Protein 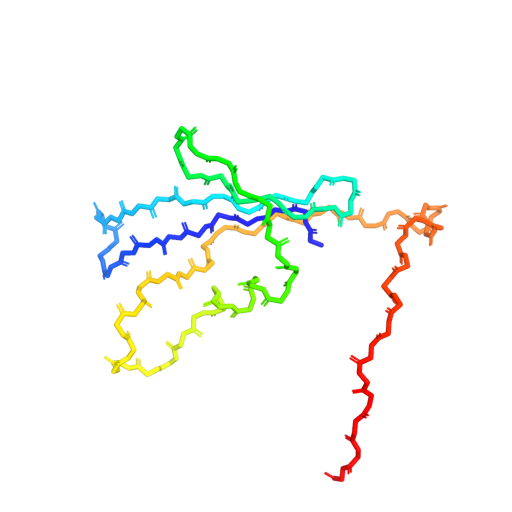AF-A0A3P7NVQ8-F1 (afdb_monomer)

pLDDT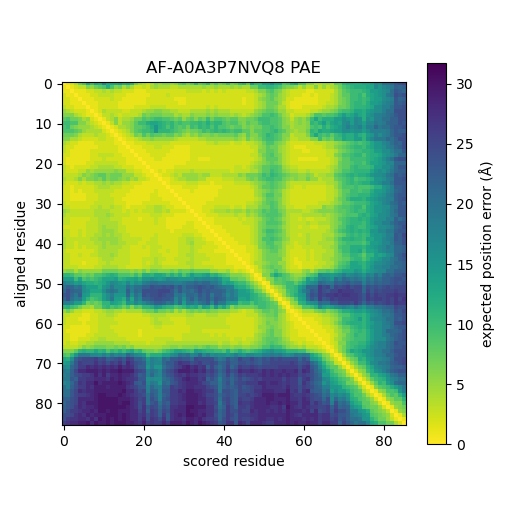: mean 79.0, std 18.84, range [38.44, 96.88]

InterPro domains:
  IPR001394 Peptidase C19, ubiquitin carboxyl-terminal hydrolase [PF00443] (2-65)
  IPR028889 Ubiquitin specific protease UPS, catalytic domain [PS50235] (1-68)
  IPR038765 Papain-like cysteine peptidase superfamily [SSF54001] (2-68)
  IPR050164 Ubiqui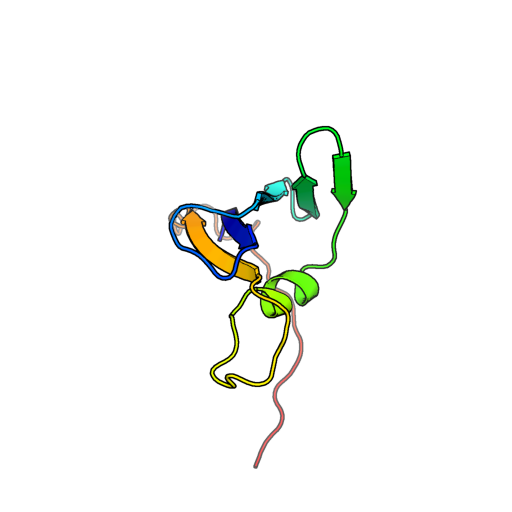tin carboxyl-terminal hydrolases [PTHR24006] (3-69)

Radius of gyration: 15.49 Å; Cα contacts (8 Å, |Δi|>4): 115; chains: 1; bounding box: 38×22×41 Å

Nearest PDB structures (foldseek):
  5cvo-assembly2_E  TM=8.956E-01  e=1.551E-06  Homo sapiens
  5cvm-assembly1_A  TM=9.261E-01  e=5.811E-06  Homo sapiens
  5k1c-assembly1_A  TM=9.416E-01  e=1.931E-05  Homo sapiens
  5l8w-assembly1_A  TM=9.238E-01  e=1.818E-05  Homo sapiens
  5l8h-assembly1_A  TM=9.262E-01  e=2.312E-05  Homo sapiens

Organism: Dibothriocephalus latus (NCBI:txid60516)

Mean predicted aligned error: 10.33 Å

Structure (mmCIF, N/CA/C/O backbone):
data_AF-A0A3P7NVQ8-F1
#
_entry.id   AF-A0A3P7NVQ8-F1
#
loop_
_atom_site.group_PDB
_atom_site.id
_atom_site.type_symbol
_atom_site.label_atom_id
_atom_site.label_alt_id
_atom_site.label_comp_id
_atom_site.label_asym_id
_atom_site.label_entity_id
_atom_site.label_seq_id
_atom_site.pdbx_PDB_ins_code
_atom_site.Cartn_x
_atom_site.Cartn_y
_atom_site.Cartn_z
_atom_site.occupancy
_atom_site.B_iso_or_equiv
_atom_site.auth_seq_id
_atom_site.auth_comp_id
_atom_site.auth_asym_id
_atom_site.auth_atom_id
_atom_site.pdbx_PDB_model_num
ATOM 1 N N . MET A 1 1 ? -5.314 4.181 10.442 1.00 74.38 1 MET A N 1
ATOM 2 C CA . MET A 1 1 ? -5.085 4.365 8.991 1.00 74.38 1 MET A CA 1
ATOM 3 C C . MET A 1 1 ? -6.087 3.502 8.243 1.00 74.38 1 MET A C 1
ATOM 5 O O . MET A 1 1 ? -6.283 2.370 8.673 1.00 74.38 1 MET A O 1
ATOM 9 N N . MET A 1 2 ? -6.753 4.046 7.219 1.00 89.00 2 MET A N 1
ATOM 10 C CA . MET A 1 2 ? -7.803 3.336 6.466 1.00 89.00 2 MET A CA 1
ATOM 11 C C . MET A 1 2 ? -7.363 2.948 5.058 1.00 89.00 2 MET A C 1
ATOM 13 O O . MET A 1 2 ? -7.673 1.849 4.617 1.00 89.00 2 MET A O 1
ATOM 17 N N . ALA A 1 3 ? -6.616 3.812 4.369 1.00 93.56 3 ALA A N 1
ATOM 18 C CA . ALA A 1 3 ? -6.082 3.498 3.050 1.00 93.56 3 ALA A CA 1
ATOM 19 C C . ALA A 1 3 ? -4.798 4.281 2.752 1.00 93.56 3 ALA A C 1
ATOM 21 O O . ALA A 1 3 ? -4.520 5.304 3.386 1.00 93.56 3 ALA A O 1
ATOM 22 N N . VAL A 1 4 ? -4.034 3.812 1.771 1.00 95.19 4 VAL A N 1
ATOM 23 C CA . VAL A 1 4 ? -2.890 4.516 1.187 1.00 95.19 4 VAL A CA 1
ATOM 24 C C . VAL A 1 4 ? -2.831 4.281 -0.309 1.00 95.19 4 VAL A C 1
ATOM 26 O O . VAL A 1 4 ? -3.053 3.172 -0.782 1.00 95.19 4 VAL A O 1
ATOM 29 N N . VAL A 1 5 ? -2.503 5.338 -1.040 1.00 95.50 5 VAL A N 1
ATOM 30 C CA . VAL A 1 5 ? -2.123 5.265 -2.447 1.00 95.50 5 VAL A CA 1
ATOM 31 C C . VAL A 1 5 ? -0.607 5.287 -2.513 1.00 95.50 5 VAL A C 1
ATOM 33 O O . VAL A 1 5 ? 0.034 6.188 -1.961 1.00 95.50 5 VAL A O 1
ATOM 36 N N . VAL A 1 6 ? -0.045 4.294 -3.184 1.00 94.56 6 VAL A N 1
ATOM 37 C CA . VAL A 1 6 ? 1.388 4.152 -3.422 1.00 94.56 6 VAL A CA 1
ATOM 38 C C . VAL A 1 6 ? 1.667 4.560 -4.856 1.00 94.56 6 VAL A C 1
ATOM 40 O O . VAL A 1 6 ? 0.973 4.132 -5.776 1.00 94.56 6 VAL A O 1
ATOM 43 N N . HIS A 1 7 ? 2.690 5.388 -5.033 1.00 93.25 7 HIS A N 1
ATOM 44 C CA . HIS A 1 7 ? 3.266 5.674 -6.339 1.00 93.25 7 HIS A CA 1
ATOM 45 C C . HIS A 1 7 ? 4.443 4.735 -6.563 1.00 93.25 7 HIS A C 1
ATOM 47 O O . HIS A 1 7 ? 5.376 4.742 -5.764 1.00 93.25 7 HIS A O 1
ATOM 53 N N . SER A 1 8 ? 4.392 3.954 -7.637 1.00 89.81 8 SER A N 1
ATOM 54 C CA . SER A 1 8 ? 5.482 3.125 -8.140 1.00 89.81 8 SER A CA 1
ATOM 55 C C . SER A 1 8 ? 6.096 3.803 -9.360 1.00 89.81 8 SER A C 1
ATOM 57 O O . SER A 1 8 ? 5.593 3.709 -10.480 1.00 89.81 8 SER A O 1
ATOM 59 N N . GLY A 1 9 ? 7.172 4.558 -9.167 1.00 85.56 9 GLY A N 1
ATOM 60 C CA . GLY A 1 9 ? 7.851 5.210 -10.282 1.00 85.56 9 GLY A CA 1
ATOM 61 C C . GLY A 1 9 ? 8.934 6.181 -9.853 1.00 85.56 9 GLY A C 1
ATOM 62 O O . GLY A 1 9 ? 8.781 6.939 -8.901 1.00 85.56 9 GLY A O 1
ATOM 63 N N . SER A 1 10 ? 10.045 6.186 -10.586 1.00 77.75 10 SER A N 1
ATOM 64 C CA . SER A 1 10 ? 11.174 7.088 -10.328 1.00 77.75 10 SER A CA 1
ATOM 65 C C . SER A 1 10 ? 10.925 8.524 -10.801 1.00 77.75 10 SER A C 1
ATOM 67 O O . SER A 1 10 ? 11.653 9.436 -10.415 1.00 77.75 10 SER A O 1
ATOM 69 N N . GLY A 1 11 ? 9.911 8.743 -11.646 1.00 75.50 11 GLY A N 1
ATOM 70 C CA . GLY A 1 11 ? 9.539 10.054 -12.168 1.00 75.50 11 GLY A CA 1
ATOM 71 C C . GLY A 1 11 ? 8.224 10.572 -11.588 1.00 75.50 11 GLY A C 1
ATOM 72 O O . GLY A 1 11 ? 7.307 9.807 -11.307 1.00 75.50 11 GLY A O 1
ATOM 73 N N . LEU A 1 12 ? 8.095 11.898 -11.500 1.00 76.19 12 LEU A N 1
ATOM 74 C CA . LEU A 1 12 ? 6.863 12.566 -11.050 1.00 76.19 12 LEU A CA 1
ATOM 75 C C . LEU A 1 12 ? 5.692 12.392 -12.033 1.00 76.19 12 LEU A C 1
ATOM 77 O O . LEU A 1 12 ? 4.544 12.306 -11.620 1.00 76.19 12 LEU A O 1
ATOM 81 N N . ASN A 1 13 ? 5.988 12.325 -13.337 1.00 82.94 13 ASN A N 1
ATOM 82 C CA . ASN A 1 13 ? 4.979 12.255 -14.405 1.00 82.94 13 ASN A CA 1
ATOM 83 C C . ASN A 1 13 ? 4.863 10.856 -15.033 1.00 82.94 13 ASN A C 1
ATOM 85 O O . ASN A 1 13 ? 4.182 10.688 -16.045 1.00 82.94 13 ASN A O 1
ATOM 89 N N . ARG A 1 14 ? 5.609 9.874 -14.515 1.00 81.44 14 ARG A N 1
ATOM 90 C CA . ARG A 1 14 ? 5.647 8.499 -15.023 1.00 81.44 14 ARG A CA 1
ATOM 91 C C . ARG A 1 14 ? 5.799 7.541 -13.853 1.00 81.44 14 ARG A C 1
ATOM 93 O O . ARG A 1 14 ? 6.851 7.501 -13.220 1.00 81.44 14 ARG A O 1
ATOM 100 N N . GLY A 1 15 ? 4.755 6.769 -13.624 1.00 88.94 15 GLY A N 1
ATOM 101 C CA . GLY A 1 15 ? 4.701 5.715 -12.631 1.00 88.94 15 GLY A CA 1
ATOM 102 C C . GLY A 1 15 ? 3.361 5.005 -12.710 1.00 88.94 15 GLY A C 1
ATOM 103 O O . GLY A 1 15 ? 2.555 5.287 -13.602 1.00 88.94 15 GLY A O 1
ATOM 104 N N . HIS A 1 16 ? 3.160 4.096 -11.776 1.00 93.06 16 HIS A N 1
ATOM 105 C CA . HIS A 1 16 ? 1.965 3.295 -11.611 1.00 93.06 16 HIS A CA 1
ATOM 106 C C . HIS A 1 16 ? 1.400 3.503 -10.210 1.00 93.06 16 HIS A C 1
ATOM 108 O O . HIS A 1 16 ? 2.167 3.660 -9.260 1.00 93.06 16 HIS A O 1
ATOM 114 N N . TYR A 1 17 ? 0.079 3.528 -10.072 1.00 94.50 17 TYR A N 1
ATOM 115 C CA . TYR A 1 17 ? -0.563 3.758 -8.782 1.00 94.50 17 TYR A CA 1
ATOM 116 C C . TYR A 1 17 ? -1.294 2.510 -8.323 1.00 94.50 17 TYR A C 1
ATOM 118 O O . TYR A 1 17 ? -2.201 2.036 -8.998 1.00 94.50 17 TYR A O 1
ATOM 126 N N . ILE A 1 18 ? -0.950 2.052 -7.123 1.00 95.69 18 ILE A N 1
ATOM 127 C CA . ILE A 1 18 ? -1.666 0.978 -6.434 1.00 95.69 18 ILE A CA 1
ATOM 128 C C . ILE A 1 18 ? -2.292 1.524 -5.152 1.00 95.69 18 ILE A C 1
ATOM 130 O O . ILE A 1 18 ? -1.794 2.484 -4.554 1.00 95.69 18 ILE A O 1
ATOM 134 N N . SER A 1 19 ? -3.397 0.922 -4.717 1.00 96.19 19 SER A N 1
ATOM 135 C CA . SER A 1 19 ? -4.114 1.343 -3.508 1.00 96.19 19 SER A CA 1
ATOM 136 C C . SER A 1 19 ? -4.167 0.220 -2.485 1.00 96.19 19 SER A C 1
ATOM 138 O O . SER A 1 19 ? -4.667 -0.861 -2.772 1.00 96.19 19 SER A O 1
ATOM 140 N N . LEU A 1 20 ? -3.708 0.483 -1.264 1.00 95.81 20 LEU A N 1
ATOM 141 C CA . LEU A 1 20 ? -3.890 -0.416 -0.132 1.00 95.81 20 LEU A CA 1
ATOM 142 C C . LEU A 1 20 ? -5.061 0.087 0.704 1.00 95.81 20 LEU A C 1
ATOM 144 O O . LEU A 1 20 ? -5.049 1.229 1.167 1.00 95.81 20 LEU A O 1
ATOM 148 N N . VAL A 1 21 ? -6.055 -0.763 0.932 1.00 95.31 21 VAL A N 1
ATOM 149 C CA . VAL A 1 21 ? -7.279 -0.411 1.659 1.00 95.31 21 VAL A CA 1
ATOM 150 C C . VAL A 1 21 ? -7.519 -1.415 2.777 1.00 95.31 21 VAL A C 1
ATOM 152 O O . VAL A 1 21 ? -7.449 -2.627 2.572 1.00 95.31 21 VAL A O 1
ATOM 155 N N . LYS A 1 22 ? -7.825 -0.904 3.971 1.00 93.50 22 LYS A N 1
ATOM 156 C CA . LYS A 1 22 ? -8.272 -1.705 5.107 1.00 93.50 22 LYS A CA 1
ATOM 157 C C . LYS A 1 22 ? -9.792 -1.851 5.053 1.00 93.50 22 LYS A C 1
ATOM 159 O O . LYS A 1 22 ? -10.513 -0.859 5.128 1.00 93.50 22 LYS A O 1
ATOM 164 N N . SER A 1 23 ? -10.276 -3.084 4.976 1.00 91.94 23 SER A N 1
ATOM 165 C CA . SER A 1 23 ? -11.700 -3.434 5.005 1.00 91.94 23 SER A CA 1
ATOM 166 C C . SER A 1 23 ? -11.914 -4.541 6.034 1.00 91.94 23 SER A C 1
ATOM 168 O O . SER A 1 23 ? -11.249 -5.571 5.976 1.00 91.94 23 SER A O 1
ATOM 170 N N . ASP A 1 24 ? -12.760 -4.293 7.037 1.00 89.56 24 ASP A N 1
ATOM 171 C CA . ASP A 1 24 ? -13.083 -5.247 8.114 1.00 89.56 24 ASP A CA 1
ATOM 172 C C . ASP A 1 24 ? -11.861 -5.917 8.776 1.00 89.56 24 ASP A C 1
ATOM 174 O O . ASP A 1 24 ? -11.844 -7.105 9.088 1.00 89.56 24 ASP A O 1
ATOM 178 N N . GLY A 1 25 ? -10.793 -5.139 8.988 1.00 87.75 25 GLY A N 1
ATOM 179 C CA . GLY A 1 25 ? -9.554 -5.625 9.609 1.00 87.75 25 GLY A CA 1
ATOM 180 C C . GLY A 1 25 ? -8.595 -6.346 8.657 1.00 87.75 25 GLY A C 1
ATOM 181 O O . GLY A 1 25 ? -7.467 -6.634 9.051 1.00 87.75 25 GLY A O 1
ATOM 182 N N . ILE A 1 26 ? -8.996 -6.576 7.409 1.00 92.81 26 ILE A N 1
ATOM 183 C CA . ILE A 1 26 ? -8.181 -7.177 6.354 1.00 92.81 26 ILE A CA 1
ATOM 184 C C . ILE A 1 26 ? -7.580 -6.070 5.487 1.00 92.81 26 ILE A C 1
ATOM 186 O O . ILE A 1 26 ? -8.237 -5.071 5.198 1.00 92.81 26 ILE A O 1
ATOM 190 N N . TRP A 1 27 ? -6.332 -6.252 5.061 1.00 95.12 27 TRP A N 1
ATOM 191 C CA . TRP A 1 27 ? -5.693 -5.377 4.086 1.00 95.12 27 TRP A CA 1
ATOM 192 C C . TRP A 1 27 ? -5.766 -5.979 2.691 1.00 95.12 27 TRP A C 1
ATOM 194 O O . TRP A 1 27 ? -5.450 -7.153 2.483 1.00 95.12 27 TRP A O 1
ATOM 204 N N . LEU A 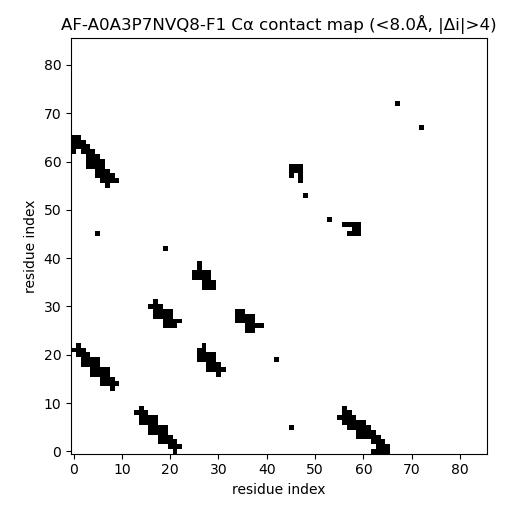1 28 ? -6.196 -5.150 1.749 1.00 96.12 28 LEU A N 1
ATOM 205 C CA . LEU A 1 28 ? -6.331 -5.483 0.341 1.00 96.12 28 LEU A CA 1
ATOM 206 C C . LEU A 1 28 ? -5.469 -4.523 -0.476 1.00 96.12 28 LEU A C 1
ATOM 208 O O . LEU A 1 28 ? -5.502 -3.315 -0.239 1.00 96.12 28 LEU A O 1
ATOM 212 N N . LEU A 1 29 ? -4.711 -5.067 -1.419 1.00 96.06 29 LEU A N 1
ATOM 213 C CA . LEU A 1 29 ? -3.956 -4.342 -2.428 1.00 96.06 29 LEU A CA 1
ATOM 214 C C . LEU A 1 29 ? -4.761 -4.367 -3.725 1.00 96.06 29 LEU A C 1
ATOM 216 O O . LEU A 1 29 ? -5.135 -5.435 -4.200 1.00 96.06 29 LEU A O 1
ATOM 220 N N . PHE A 1 30 ? -5.026 -3.188 -4.268 1.00 96.88 30 PHE A N 1
ATOM 221 C CA . PHE A 1 30 ? -5.692 -2.981 -5.546 1.00 96.88 30 PHE A CA 1
ATOM 222 C C . PHE A 1 30 ? -4.669 -2.483 -6.564 1.00 96.88 30 PHE A C 1
ATOM 224 O O . PHE A 1 30 ? -4.077 -1.414 -6.370 1.00 96.88 30 PHE A O 1
ATOM 231 N N . ASP A 1 31 ? -4.492 -3.259 -7.627 1.00 96.19 31 ASP A N 1
ATOM 232 C CA . ASP A 1 31 ? -3.616 -2.987 -8.764 1.00 96.19 31 ASP A CA 1
ATOM 233 C C . ASP A 1 31 ? -4.420 -3.191 -10.059 1.00 96.19 31 ASP A C 1
ATOM 235 O O . ASP A 1 31 ? -4.579 -4.312 -10.538 1.00 96.19 31 ASP A O 1
ATOM 239 N N . ASP A 1 32 ? -4.998 -2.104 -10.576 1.00 95.94 32 ASP A N 1
ATOM 240 C CA . ASP A 1 32 ? -5.904 -2.093 -11.728 1.00 95.94 32 ASP A CA 1
ATOM 241 C C . ASP A 1 32 ? -7.017 -3.161 -11.656 1.00 95.94 32 ASP A C 1
ATOM 243 O O . ASP A 1 32 ? -8.009 -2.993 -10.944 1.00 95.94 32 ASP A O 1
ATOM 247 N N . GLU A 1 33 ? -6.884 -4.248 -12.419 1.00 96.31 33 GLU A N 1
ATOM 248 C CA . GLU A 1 33 ? -7.848 -5.353 -12.483 1.00 96.31 33 GLU A CA 1
ATOM 249 C C . GLU A 1 33 ? -7.610 -6.441 -11.421 1.00 96.31 33 GLU A C 1
ATOM 251 O O . GLU A 1 33 ? -8.453 -7.324 -11.236 1.00 96.31 33 GLU A O 1
ATOM 256 N N . PHE A 1 34 ? -6.489 -6.372 -10.703 1.00 95.25 34 PHE A N 1
ATOM 257 C CA . PHE A 1 34 ? -6.069 -7.350 -9.709 1.00 95.25 34 PHE A CA 1
ATOM 258 C C . PHE A 1 34 ? -6.317 -6.856 -8.284 1.00 95.25 34 PHE A C 1
ATOM 260 O O . PHE A 1 34 ? -6.129 -5.685 -7.943 1.00 95.25 34 PHE A O 1
ATOM 267 N N . VAL A 1 35 ? -6.745 -7.788 -7.431 1.00 96.19 35 VAL A N 1
ATOM 268 C CA . VAL A 1 35 ? -6.974 -7.543 -6.007 1.00 96.19 35 VAL A CA 1
ATOM 269 C C . VAL A 1 35 ? -6.356 -8.673 -5.206 1.00 96.19 35 VAL A C 1
ATOM 271 O O . VAL A 1 35 ? -6.790 -9.820 -5.316 1.00 96.19 35 VAL A O 1
ATOM 274 N N . ASP A 1 36 ? -5.398 -8.326 -4.354 1.00 96.50 36 ASP A N 1
ATOM 275 C CA . ASP A 1 36 ? -4.685 -9.276 -3.511 1.00 96.50 36 ASP A CA 1
ATOM 276 C C . ASP A 1 36 ? -4.899 -8.984 -2.032 1.00 96.50 36 ASP A C 1
ATOM 278 O O . ASP A 1 36 ? -4.913 -7.840 -1.576 1.00 96.50 36 ASP A O 1
ATOM 282 N N . LYS A 1 37 ? -5.034 -10.047 -1.243 1.00 95.50 37 LYS A N 1
ATOM 283 C CA . LYS A 1 37 ? -5.007 -9.941 0.214 1.00 95.50 37 LYS A CA 1
ATOM 284 C C . LYS A 1 37 ? -3.557 -9.899 0.679 1.00 95.50 37 LYS A C 1
ATOM 286 O O . LYS A 1 37 ? -2.797 -10.821 0.394 1.00 95.50 37 LYS A O 1
ATOM 291 N N . ILE A 1 38 ? -3.207 -8.881 1.459 1.00 95.50 38 ILE A N 1
ATOM 292 C CA . ILE A 1 38 ? -1.846 -8.680 1.968 1.00 95.50 38 ILE A CA 1
ATOM 293 C C . ILE A 1 38 ? -1.803 -8.717 3.497 1.00 95.50 38 ILE A C 1
ATOM 295 O O . ILE A 1 38 ? -2.815 -8.528 4.179 1.00 95.50 38 ILE A O 1
ATOM 299 N N . ASP A 1 39 ? -0.611 -8.957 4.038 1.00 94.31 39 ASP A N 1
ATOM 300 C CA . ASP A 1 39 ? -0.356 -8.836 5.469 1.00 94.31 39 ASP A CA 1
ATOM 301 C C . ASP A 1 39 ? -0.122 -7.359 5.846 1.00 94.31 39 ASP A C 1
ATOM 303 O O . ASP A 1 39 ? 0.487 -6.618 5.068 1.00 94.31 39 ASP A O 1
ATOM 307 N N . PRO A 1 40 ? -0.553 -6.894 7.036 1.00 89.31 40 PRO A N 1
ATOM 308 C CA . PRO A 1 40 ? -0.279 -5.528 7.479 1.00 89.31 40 PRO A CA 1
ATOM 309 C C . PRO A 1 40 ? 1.212 -5.155 7.473 1.00 89.31 40 PRO A C 1
ATOM 311 O O . PRO A 1 40 ? 1.545 -3.978 7.338 1.00 89.31 40 PRO A O 1
ATOM 314 N N . SER A 1 41 ? 2.122 -6.124 7.629 1.00 90.06 41 SER A N 1
ATOM 315 C CA . SER A 1 41 ? 3.566 -5.873 7.587 1.00 90.06 41 SER A CA 1
ATOM 316 C C . SER A 1 41 ? 4.050 -5.361 6.229 1.00 90.06 41 SER A C 1
ATOM 318 O O . SER A 1 41 ? 4.949 -4.521 6.218 1.00 90.06 41 SER A O 1
ATOM 320 N N . THR A 1 42 ? 3.400 -5.752 5.125 1.00 88.38 42 THR A N 1
ATOM 321 C CA . THR A 1 42 ? 3.720 -5.319 3.751 1.00 88.38 42 THR A CA 1
ATOM 322 C C . THR A 1 42 ? 3.568 -3.809 3.561 1.00 88.38 42 THR A C 1
ATOM 324 O O . THR A 1 42 ? 4.229 -3.209 2.723 1.00 88.38 42 THR A O 1
ATOM 327 N N . ILE A 1 43 ? 2.758 -3.134 4.384 1.00 90.12 43 ILE A N 1
ATOM 328 C CA . ILE A 1 43 ? 2.612 -1.669 4.327 1.00 90.12 43 ILE A CA 1
ATOM 329 C C . ILE A 1 43 ? 3.953 -0.967 4.589 1.00 90.12 43 ILE A C 1
ATOM 331 O O . ILE A 1 43 ? 4.202 0.112 4.050 1.00 90.12 43 ILE A O 1
ATOM 335 N N . ARG A 1 44 ? 4.826 -1.576 5.405 1.00 88.44 44 ARG A N 1
ATOM 336 C CA . ARG A 1 44 ? 6.143 -1.015 5.744 1.00 88.44 44 ARG A CA 1
ATOM 337 C C . ARG A 1 44 ? 7.076 -0.946 4.544 1.00 88.44 44 ARG A C 1
ATOM 339 O O . ARG A 1 44 ? 7.938 -0.072 4.520 1.00 88.44 44 ARG A O 1
ATOM 346 N N . ASP A 1 45 ? 6.868 -1.798 3.547 1.00 88.31 45 ASP A N 1
ATOM 347 C CA . ASP A 1 45 ? 7.675 -1.808 2.328 1.00 88.31 45 ASP A CA 1
ATOM 348 C C . ASP A 1 45 ? 7.488 -0.504 1.530 1.00 88.31 45 ASP A C 1
ATOM 350 O O . ASP A 1 45 ? 8.399 -0.059 0.836 1.00 88.31 45 ASP A O 1
ATOM 354 N N . PHE A 1 46 ? 6.352 0.180 1.716 1.00 89.88 46 PHE A N 1
ATOM 355 C CA . PHE A 1 46 ? 6.024 1.447 1.057 1.00 89.88 46 PHE A CA 1
ATOM 356 C C . PHE A 1 46 ? 6.399 2.696 1.865 1.00 89.88 46 PHE A C 1
ATOM 358 O O . PHE A 1 46 ? 6.044 3.808 1.469 1.00 89.88 46 PHE A O 1
ATOM 365 N N . PHE A 1 47 ? 7.113 2.566 2.990 1.00 88.94 47 PHE A N 1
ATOM 366 C CA . PHE A 1 47 ? 7.595 3.730 3.757 1.00 88.94 47 PHE A CA 1
ATOM 367 C C . PHE A 1 47 ? 8.643 4.546 2.995 1.00 88.94 47 PHE A C 1
ATOM 369 O O . PHE A 1 47 ? 8.924 5.689 3.355 1.00 88.94 47 PHE A O 1
ATOM 376 N N . GLY A 1 48 ? 9.191 3.965 1.930 1.00 80.38 48 GLY A N 1
ATOM 377 C CA . GLY A 1 48 ? 10.282 4.544 1.179 1.00 80.38 48 GLY A CA 1
ATOM 378 C C . GLY A 1 48 ? 11.624 4.300 1.859 1.00 80.38 48 GLY A C 1
ATOM 379 O O . GLY A 1 48 ? 11.743 3.787 2.972 1.00 80.38 48 GLY A O 1
ATOM 380 N N . THR A 1 49 ? 12.671 4.653 1.137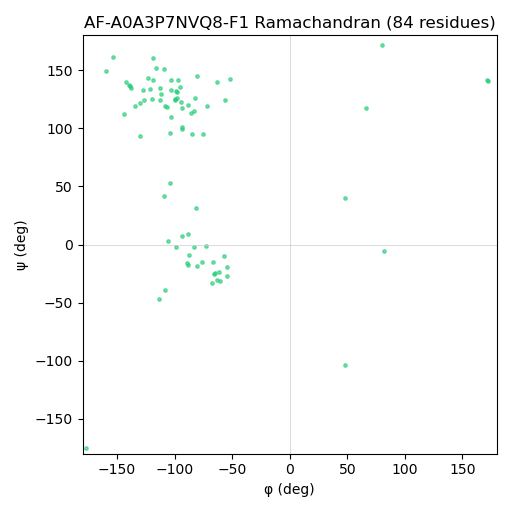 1.00 72.25 49 THR A N 1
ATOM 381 C CA . THR A 1 49 ? 14.059 4.361 1.474 1.00 72.25 49 THR A CA 1
ATOM 382 C C . THR A 1 49 ? 14.881 5.593 1.150 1.00 72.25 49 THR A C 1
ATOM 384 O O . THR A 1 49 ? 14.688 6.233 0.120 1.00 72.25 49 THR A O 1
ATOM 387 N N . THR A 1 50 ? 15.794 5.949 2.048 1.00 65.31 50 THR A N 1
ATOM 388 C CA . THR A 1 50 ? 16.706 7.088 1.876 1.00 65.31 50 THR A CA 1
ATOM 389 C C . THR A 1 50 ? 17.931 6.735 1.037 1.00 65.31 50 THR A C 1
ATOM 391 O O . THR A 1 50 ? 18.782 7.590 0.800 1.00 65.31 50 THR A O 1
ATOM 394 N N . SER A 1 51 ? 18.060 5.475 0.610 1.00 58.91 51 SER A N 1
ATOM 395 C CA . SER A 1 51 ? 19.204 5.014 -0.163 1.00 58.91 51 SER A CA 1
ATOM 396 C C . SER A 1 51 ? 18.916 5.111 -1.660 1.00 58.91 51 SER A C 1
ATOM 398 O O . SER A 1 51 ? 18.075 4.392 -2.191 1.00 58.91 51 SER A O 1
ATOM 400 N N . GLU A 1 52 ? 19.692 5.929 -2.369 1.00 54.88 52 GLU A N 1
ATOM 401 C CA . GLU A 1 52 ? 19.704 6.029 -3.843 1.00 54.88 52 GLU A CA 1
ATOM 402 C C . GLU A 1 52 ? 19.999 4.678 -4.546 1.00 54.88 52 GLU A C 1
ATOM 404 O O . GLU A 1 52 ? 19.888 4.556 -5.763 1.00 54.88 52 GLU A O 1
ATOM 409 N N . ALA A 1 53 ? 20.405 3.648 -3.790 1.00 54.03 53 ALA A N 1
ATOM 410 C CA . ALA A 1 53 ? 20.726 2.310 -4.287 1.00 54.03 53 ALA A CA 1
ATOM 411 C C . ALA A 1 53 ? 19.525 1.344 -4.340 1.00 54.03 53 ALA A C 1
ATOM 413 O O . ALA A 1 53 ? 19.608 0.297 -4.991 1.00 54.03 53 ALA A O 1
ATOM 414 N N . SER A 1 54 ? 18.418 1.650 -3.660 1.00 49.53 54 SER A N 1
ATOM 415 C CA . SER A 1 54 ? 17.223 0.795 -3.668 1.00 49.53 54 SER A CA 1
ATOM 416 C C . SER A 1 54 ? 16.371 1.069 -4.903 1.00 49.53 54 SER A C 1
ATOM 418 O O . SER A 1 54 ? 15.821 2.147 -5.084 1.00 49.53 54 SER A O 1
ATOM 420 N N . LYS A 1 55 ? 16.273 0.050 -5.758 1.00 53.41 55 LYS A N 1
ATOM 421 C CA . LYS A 1 55 ? 15.599 0.069 -7.064 1.00 53.41 55 LYS A CA 1
ATOM 422 C C . LYS A 1 55 ? 14.067 0.086 -6.997 1.00 53.41 55 LYS A C 1
ATOM 424 O O . LYS A 1 55 ? 13.431 0.075 -8.045 1.00 53.41 55 LYS A O 1
ATOM 429 N N . THR A 1 56 ? 13.474 0.057 -5.808 1.00 58.94 56 THR A N 1
ATOM 430 C CA . THR A 1 56 ? 12.020 0.057 -5.638 1.00 58.94 56 THR A CA 1
ATOM 431 C C . THR A 1 56 ? 11.561 1.495 -5.463 1.00 58.94 56 THR A C 1
ATOM 433 O O . THR A 1 56 ? 11.712 2.087 -4.396 1.00 58.94 56 THR A O 1
ATOM 436 N N . SER A 1 57 ? 11.029 2.074 -6.534 1.00 75.25 57 SER A N 1
ATOM 437 C CA . SER A 1 57 ? 10.478 3.430 -6.558 1.00 75.25 57 SER A CA 1
ATOM 438 C C . SER A 1 57 ? 9.052 3.492 -6.007 1.00 75.25 57 SER A C 1
ATOM 440 O O . SER A 1 57 ? 8.247 4.293 -6.475 1.00 75.25 57 SER A O 1
ATOM 442 N N . ASP A 1 58 ? 8.744 2.613 -5.056 1.00 87.38 58 ASP A N 1
ATOM 443 C CA . ASP A 1 58 ? 7.404 2.391 -4.539 1.00 87.38 58 ASP A CA 1
ATOM 444 C C . ASP A 1 58 ? 7.328 3.091 -3.194 1.00 87.38 58 ASP A C 1
ATOM 446 O O . ASP A 1 58 ? 8.015 2.734 -2.236 1.00 87.38 58 ASP A O 1
ATOM 450 N N . SER A 1 59 ? 6.575 4.178 -3.138 1.00 91.19 59 SER A N 1
ATOM 451 C CA . SER A 1 59 ? 6.487 5.006 -1.941 1.00 91.19 59 SER A CA 1
ATOM 452 C C . SER A 1 59 ? 5.057 5.456 -1.713 1.00 91.19 59 SER A C 1
ATOM 454 O O . SER A 1 59 ? 4.344 5.852 -2.640 1.00 91.19 59 SER A O 1
ATOM 456 N N . ALA A 1 60 ? 4.632 5.389 -0.454 1.00 93.12 60 ALA A N 1
ATOM 457 C CA . ALA A 1 60 ? 3.356 5.921 -0.015 1.00 93.12 60 ALA A CA 1
ATOM 458 C C . ALA A 1 60 ? 3.265 7.411 -0.371 1.00 93.12 60 ALA A C 1
ATOM 460 O O . ALA A 1 60 ? 4.124 8.208 0.007 1.00 93.12 60 ALA A O 1
ATOM 461 N N . TYR A 1 61 ? 2.214 7.778 -1.103 1.00 92.12 61 TYR A N 1
ATOM 462 C CA . TYR A 1 61 ? 2.046 9.120 -1.650 1.00 92.12 61 TYR A CA 1
ATOM 463 C C . TYR A 1 61 ? 0.864 9.859 -1.019 1.00 92.12 61 TYR A C 1
ATOM 465 O O . TYR A 1 61 ? 1.009 10.998 -0.581 1.00 92.12 61 TYR A O 1
ATOM 473 N N . ILE A 1 62 ? -0.299 9.208 -0.907 1.00 94.62 62 ILE A N 1
ATOM 474 C CA . ILE A 1 62 ? -1.510 9.803 -0.314 1.00 94.62 62 ILE A CA 1
ATOM 475 C C . ILE A 1 62 ? -2.022 8.880 0.785 1.00 94.62 62 ILE A C 1
ATOM 477 O O . ILE A 1 62 ? -2.293 7.709 0.532 1.00 94.62 62 ILE A O 1
ATOM 481 N N . LEU A 1 63 ? -2.170 9.405 2.002 1.00 94.6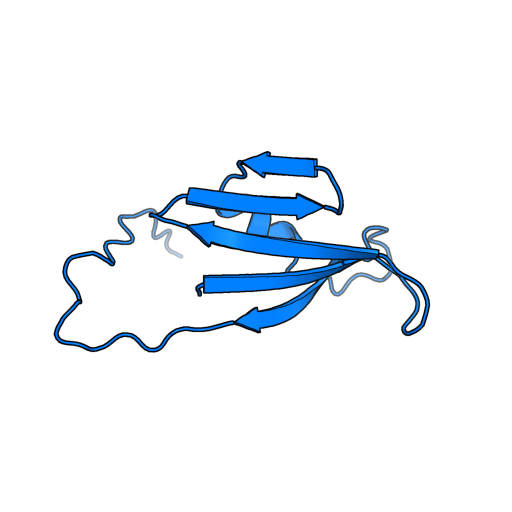9 63 LEU A N 1
ATOM 482 C CA . LEU A 1 63 ? -2.602 8.636 3.166 1.00 94.69 63 LEU A CA 1
ATOM 483 C C . LEU A 1 63 ? -3.995 9.077 3.617 1.00 94.69 63 LEU A C 1
ATOM 485 O O . LEU A 1 63 ? -4.241 10.260 3.853 1.00 94.69 63 LEU A O 1
ATOM 489 N N . PHE A 1 64 ? -4.887 8.106 3.799 1.00 93.81 64 PHE A N 1
ATOM 490 C CA . PHE A 1 64 ? -6.245 8.324 4.283 1.00 93.81 64 PHE A CA 1
ATOM 491 C C . PHE A 1 64 ? -6.373 7.851 5.730 1.00 93.81 64 PHE A C 1
ATOM 493 O O . PHE A 1 64 ? -6.228 6.664 6.058 1.00 93.81 64 PHE A O 1
ATOM 500 N N . TYR A 1 65 ? -6.693 8.798 6.607 1.00 92.56 65 TYR A N 1
ATOM 501 C CA . TYR A 1 65 ? -6.966 8.550 8.014 1.00 92.56 65 TYR A CA 1
ATOM 502 C C . TYR A 1 65 ? -8.431 8.838 8.313 1.00 92.56 65 TYR A C 1
ATOM 504 O O . TYR A 1 65 ? -8.969 9.868 7.923 1.00 92.56 65 TYR A O 1
ATOM 512 N N . GLN A 1 66 ? -9.055 7.926 9.048 1.00 87.00 66 GLN A N 1
ATOM 513 C CA . GLN A 1 66 ? -10.338 8.162 9.686 1.00 87.00 66 GLN A CA 1
ATOM 514 C C . GLN A 1 66 ? -10.078 8.510 11.150 1.00 87.00 66 GLN A C 1
ATOM 516 O O . GLN A 1 66 ? -9.294 7.824 11.814 1.00 87.00 66 GLN A O 1
ATOM 521 N N . ALA A 1 67 ? -10.706 9.582 11.632 1.00 87.94 67 ALA A N 1
ATOM 522 C CA . ALA A 1 67 ? -10.649 9.959 13.037 1.00 87.94 67 ALA A CA 1
ATOM 523 C C . ALA A 1 67 ? -11.293 8.865 13.902 1.00 87.94 67 ALA A C 1
ATOM 525 O O . ALA A 1 67 ? -12.313 8.287 13.527 1.00 87.94 67 ALA A O 1
ATOM 526 N N . CYS A 1 68 ? -10.686 8.572 15.050 1.00 82.06 68 CYS A N 1
ATOM 527 C CA . CYS A 1 68 ? -11.270 7.654 16.018 1.00 82.06 68 CYS A CA 1
ATOM 528 C C . CYS A 1 68 ? -12.223 8.447 16.915 1.00 82.06 68 CYS A C 1
ATOM 530 O O . CYS A 1 68 ? -11.770 9.293 17.688 1.00 82.06 68 CYS A O 1
ATOM 532 N N . ASP A 1 69 ? -13.525 8.183 16.829 1.00 75.88 69 ASP A N 1
ATOM 533 C CA . ASP A 1 69 ? -14.450 8.659 17.852 1.00 75.88 69 ASP A CA 1
ATOM 534 C C . ASP A 1 69 ? -14.207 7.843 19.121 1.00 75.88 69 ASP A C 1
ATOM 536 O O . ASP A 1 69 ? -14.369 6.621 19.128 1.00 75.88 69 ASP A O 1
ATOM 540 N N . ALA A 1 70 ? -13.825 8.514 20.211 1.00 59.84 70 ALA A N 1
ATOM 541 C CA . ALA A 1 70 ? -13.456 7.881 21.481 1.00 59.84 70 ALA A CA 1
ATOM 542 C C . ALA A 1 70 ? -14.534 6.925 22.047 1.00 59.84 70 ALA A C 1
ATOM 544 O O . ALA A 1 70 ? -14.218 6.050 22.852 1.00 59.84 70 ALA A O 1
ATOM 545 N N . ALA A 1 71 ? -15.789 7.053 21.598 1.00 57.31 71 ALA A N 1
ATOM 546 C CA . ALA A 1 71 ? -16.914 6.198 21.975 1.00 57.31 71 ALA A CA 1
ATOM 547 C C . ALA A 1 71 ? -16.976 4.844 21.230 1.00 57.31 71 ALA A C 1
ATOM 549 O O . ALA A 1 71 ? -17.610 3.916 21.724 1.00 57.31 71 ALA A O 1
ATOM 550 N N . THR A 1 72 ? -16.296 4.694 20.087 1.00 53.50 72 THR A N 1
ATOM 551 C CA . THR A 1 72 ? -16.269 3.456 19.275 1.00 53.50 72 THR A CA 1
ATOM 552 C C . THR A 1 72 ? -14.896 2.782 19.374 1.00 53.50 72 THR A C 1
ATOM 554 O O . THR A 1 72 ? -14.311 2.324 18.400 1.00 53.50 72 THR A O 1
ATOM 557 N N . THR A 1 73 ? -14.327 2.748 20.576 1.00 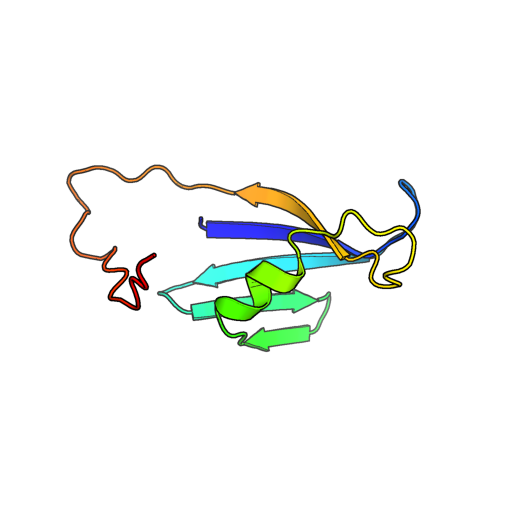48.41 73 THR A N 1
ATOM 558 C CA . THR A 1 73 ? -12.976 2.221 20.846 1.00 48.41 73 THR A CA 1
ATOM 559 C C . THR A 1 73 ? -12.948 0.715 21.131 1.00 48.41 73 THR A C 1
ATOM 561 O O . THR A 1 73 ? -11.906 0.180 21.490 1.00 48.41 73 THR A O 1
ATOM 564 N N . ALA A 1 74 ? -14.062 0.001 20.933 1.00 51.62 74 ALA A N 1
ATOM 565 C CA . ALA A 1 74 ? -14.135 -1.446 21.158 1.00 51.62 74 ALA A CA 1
ATOM 566 C C . ALA A 1 74 ? -13.747 -2.302 19.933 1.00 51.62 74 ALA A C 1
ATOM 568 O O . ALA A 1 74 ? -13.435 -3.475 20.104 1.00 51.62 74 ALA A O 1
ATOM 569 N N . SER A 1 75 ? -13.730 -1.752 18.710 1.00 47.78 75 SER A N 1
ATOM 570 C CA . SER A 1 75 ? -13.313 -2.498 17.501 1.00 47.78 75 SER A CA 1
ATOM 571 C C . SER A 1 75 ? -11.863 -2.239 17.074 1.00 47.78 75 SER A C 1
ATOM 573 O O . SER A 1 75 ? -11.380 -2.843 16.118 1.00 47.78 75 SER A O 1
ATOM 575 N N . CYS A 1 76 ? -11.151 -1.359 17.782 1.00 44.78 76 CYS A N 1
ATOM 576 C CA . CYS A 1 76 ? -9.777 -0.964 17.476 1.00 44.78 76 CYS A CA 1
ATOM 577 C C . CYS A 1 76 ? -8.782 -1.643 18.436 1.00 44.78 76 CYS A C 1
ATOM 579 O O . CYS A 1 76 ? -7.991 -0.984 19.101 1.00 44.78 76 CYS A O 1
ATOM 581 N N . SER A 1 77 ? -8.838 -2.971 18.561 1.00 44.44 77 SER A N 1
ATOM 582 C CA . SER A 1 77 ? -7.799 -3.728 19.265 1.00 44.44 77 SER A CA 1
ATOM 583 C C . SER A 1 77 ? -6.643 -4.038 18.308 1.00 44.44 77 SER A C 1
ATOM 585 O O . SER A 1 77 ? -6.680 -5.022 17.570 1.00 44.44 77 SER A O 1
ATOM 587 N N . GLU A 1 78 ? -5.607 -3.198 18.325 1.00 48.97 78 GLU A N 1
ATOM 588 C 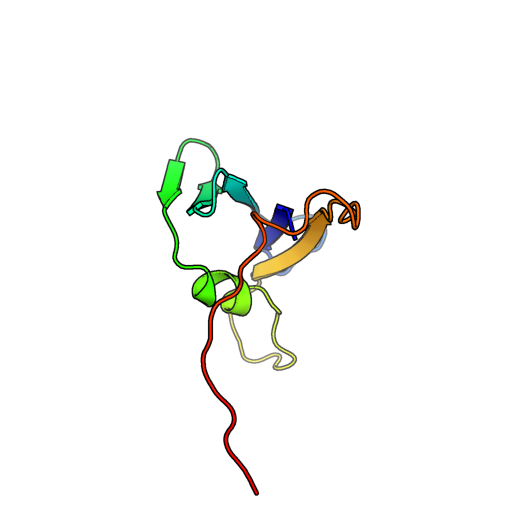CA . GLU A 1 78 ? -4.246 -3.621 17.976 1.00 48.97 78 GLU A CA 1
ATOM 589 C C . GLU A 1 78 ? -3.691 -4.420 19.164 1.00 48.97 78 GLU A C 1
ATOM 591 O O . GLU A 1 78 ? -3.207 -3.858 20.145 1.00 48.97 78 GLU A O 1
ATOM 596 N N . THR A 1 79 ? -3.810 -5.747 19.101 1.00 42.75 79 THR A N 1
ATOM 597 C CA . THR A 1 79 ? -3.143 -6.662 20.035 1.00 42.75 79 THR A CA 1
ATOM 598 C C . THR A 1 79 ? -1.801 -7.107 19.443 1.00 42.75 79 THR A C 1
ATOM 600 O O . THR A 1 79 ? -1.753 -7.982 18.589 1.00 42.75 79 THR A O 1
ATOM 603 N N . GLU A 1 80 ? -0.748 -6.438 19.927 1.00 46.03 80 GLU A N 1
ATOM 604 C CA . GLU A 1 80 ? 0.538 -6.972 20.423 1.00 46.03 80 GLU A CA 1
ATOM 605 C C . GLU A 1 80 ? 1.544 -7.685 19.485 1.00 46.03 80 GLU A C 1
ATOM 607 O O . GLU A 1 80 ? 1.295 -8.771 18.977 1.00 46.03 80 GLU A O 1
ATOM 612 N N . LEU A 1 81 ? 2.748 -7.100 19.348 1.00 47.06 81 LEU A N 1
ATOM 613 C CA . LEU A 1 81 ? 4.058 -7.569 19.876 1.00 47.06 81 LEU A CA 1
ATOM 614 C C . LEU A 1 81 ? 5.173 -6.675 19.273 1.00 47.06 81 LEU A C 1
ATOM 616 O O . LEU A 1 81 ? 5.112 -6.320 18.104 1.00 47.06 81 LEU A O 1
ATOM 620 N N . SER A 1 82 ? 6.251 -6.270 19.941 1.00 39.53 82 SER A N 1
ATOM 621 C CA . SER A 1 82 ? 6.732 -6.499 21.297 1.00 39.53 82 SER A CA 1
ATOM 622 C C . SER A 1 82 ? 7.737 -5.399 21.640 1.00 39.53 82 SER A C 1
ATOM 624 O O . SER A 1 82 ? 8.494 -4.933 20.786 1.00 39.53 82 SER A O 1
ATOM 626 N N . ALA A 1 83 ? 7.806 -5.044 22.918 1.00 54.22 83 ALA A N 1
ATOM 627 C CA . ALA A 1 83 ? 8.988 -4.423 23.485 1.00 54.22 83 ALA A CA 1
ATOM 628 C C . ALA A 1 83 ? 10.240 -5.264 23.174 1.00 54.22 83 ALA A C 1
ATOM 630 O O . ALA A 1 83 ? 10.203 -6.489 23.281 1.00 54.22 83 ALA A O 1
ATOM 631 N N . THR A 1 84 ? 11.368 -4.606 22.907 1.00 44.22 84 THR A N 1
ATOM 632 C CA . THR A 1 84 ? 12.657 -5.153 23.345 1.00 44.22 84 THR A CA 1
ATOM 633 C C . THR A 1 84 ? 13.537 -4.031 23.895 1.00 44.22 84 THR A C 1
ATOM 635 O O . THR A 1 84 ? 13.593 -2.963 23.284 1.00 44.22 84 THR A O 1
ATOM 638 N N . PRO A 1 85 ? 14.190 -4.246 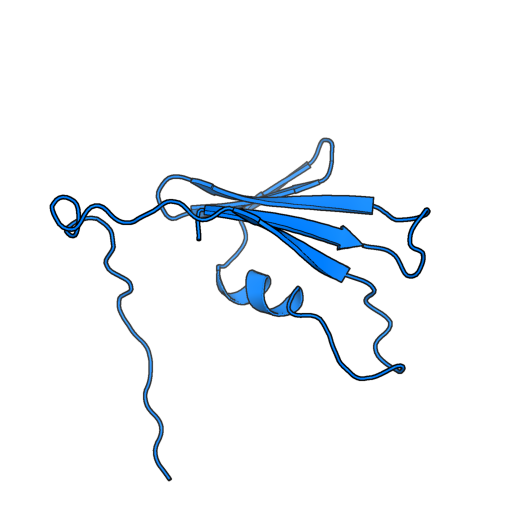25.050 1.00 50.88 85 PRO A N 1
ATOM 639 C CA . PRO A 1 85 ? 14.968 -3.240 25.754 1.00 50.88 85 PRO A CA 1
ATOM 640 C C . PRO A 1 85 ? 16.460 -3.331 25.402 1.00 50.88 85 PRO A C 1
ATOM 642 O O . PRO A 1 85 ? 17.033 -4.419 25.448 1.00 50.88 85 PRO A O 1
ATOM 645 N N . ARG A 1 86 ? 17.104 -2.190 25.143 1.00 38.44 86 ARG A N 1
ATOM 646 C CA . ARG A 1 86 ? 18.326 -1.731 25.829 1.00 38.44 86 ARG A CA 1
ATOM 647 C C . ARG A 1 86 ? 18.729 -0.346 25.349 1.00 38.44 86 ARG A C 1
ATOM 649 O O . ARG A 1 86 ? 18.733 -0.140 24.119 1.00 38.44 86 ARG A O 1
#

Solvent-accessible surface area (backbone atoms only — not comparable to full-atom values): 5561 Å² total; per-residue (Å²): 120,40,35,36,34,30,40,38,36,89,45,97,91,46,65,47,74,35,38,41,39,57,55,97,91,42,39,33,39,38,48,89,96,44,77,44,83,50,59,78,72,61,59,63,69,30,71,55,75,95,51,95,80,62,86,70,42,37,27,63,72,48,81,41,72,70,85,80,58,83,89,67,60,84,83,67,76,85,81,85,88,76,90,81,90,132

Sequence (86 aa):
MMAVVVHSGSGLNRGHYISLVKSDGIWLLFDDEFVDKIDPSTIRDFFGTTSEASKTSDSAYILFYQACDAATTASCSETELSATPR

Foldseek 3Di:
DAKFWKWFDPDPVDTAIWMWGQDLNWIWIGGPVDIDTDDPVVVVVQCDDPDPPDPGSIHTDDDDDDDDDPVPCPSPDPDDDDDDDD

Secondary structure (DSSP, 8-state):
--EEEEEEEEETTEEEEEEEEEETTEEEEEETTEEEEE-GGGGGGGG--S-TT----EEEEEEE-----GGGTTS-----------